Protein AF-A0A1Q8V792-F1 (afdb_monomer_lite)

Sequence (136 aa):
MDNINNPYTPNAGAAPEVLIGRDGQTEAFSILLQRLKRGRTEQSMIMTGLRGVGKTVLLNRFAELAELAGWKSIELEASKHDETAFRQSIFSKFRAALLHISPRRRWSERARHAAEVLSSFVLSIDNPALFPSRGT

Foldseek 3Di:
DDPPPQQFDPDPPDQRPDPPPCVVVLVVLLVVLVCVVVVDDDDDDDDDDDPRNCPVSVVVSSQVSCVVVVHHDFDDDDDPPDPLVSLVSVLVRLVVRLVVVDPPVPDDPVSVVSVVVSVVSVVCSVCVVVDDPPDD

Structure (mmCIF, N/CA/C/O backbone):
data_AF-A0A1Q8V792-F1
#
_entry.id   AF-A0A1Q8V792-F1
#
loop_
_atom_site.group_PDB
_atom_site.id
_atom_site.type_symbol
_atom_site.label_atom_id
_atom_site.label_alt_id
_atom_site.label_comp_id
_atom_site.label_asym_id
_atom_site.label_entity_id
_atom_site.label_seq_id
_atom_site.pdbx_PDB_ins_code
_atom_site.Cartn_x
_atom_site.Cartn_y
_atom_site.Cartn_z
_atom_site.occupancy
_atom_site.B_iso_or_equiv
_atom_site.auth_seq_id
_atom_site.auth_comp_id
_atom_site.auth_asym_id
_atom_site.auth_atom_id
_atom_site.pdbx_PDB_model_num
ATOM 1 N N . MET A 1 1 ? 24.052 -3.220 -22.316 1.00 45.00 1 MET A N 1
ATOM 2 C CA . MET A 1 1 ? 22.685 -3.753 -22.138 1.00 45.00 1 MET A CA 1
ATOM 3 C C . MET A 1 1 ? 21.754 -2.802 -22.860 1.00 45.00 1 MET A C 1
ATOM 5 O O . MET A 1 1 ? 21.693 -1.641 -22.470 1.00 45.00 1 MET A O 1
ATOM 9 N N . ASP A 1 2 ? 21.142 -3.259 -23.948 1.00 42.50 2 ASP A N 1
ATOM 10 C CA . ASP A 1 2 ? 20.407 -2.403 -24.879 1.00 42.50 2 ASP A CA 1
ATOM 11 C C . ASP A 1 2 ? 19.087 -1.907 -24.286 1.00 42.50 2 ASP A C 1
ATOM 13 O O . ASP A 1 2 ? 18.174 -2.676 -23.995 1.00 42.50 2 ASP A O 1
ATOM 17 N N . ASN A 1 3 ? 18.998 -0.585 -24.139 1.00 53.31 3 ASN A N 1
ATOM 18 C CA . ASN A 1 3 ? 17.827 0.164 -23.672 1.00 53.31 3 ASN A CA 1
ATOM 19 C C . ASN A 1 3 ? 16.697 0.229 -24.725 1.00 53.31 3 ASN A C 1
ATOM 21 O O . ASN A 1 3 ? 15.641 0.795 -24.472 1.00 53.31 3 ASN A O 1
ATOM 25 N N . ILE A 1 4 ? 16.931 -0.329 -25.918 1.00 51.31 4 ILE A N 1
ATOM 26 C CA . ILE A 1 4 ? 16.043 -0.235 -27.087 1.00 51.31 4 ILE A CA 1
ATOM 27 C C . ILE A 1 4 ? 14.728 -1.002 -26.881 1.00 51.31 4 ILE A C 1
ATOM 29 O O . ILE A 1 4 ? 13.696 -0.578 -27.385 1.00 51.31 4 ILE A O 1
ATOM 33 N N . ASN A 1 5 ? 14.738 -2.082 -26.092 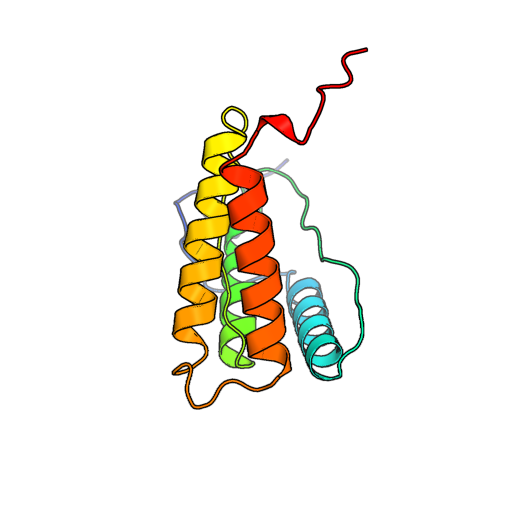1.00 54.69 5 ASN A N 1
ATOM 34 C CA . ASN A 1 5 ? 13.556 -2.918 -25.847 1.00 54.69 5 ASN A CA 1
ATOM 35 C C . ASN A 1 5 ? 12.882 -2.645 -24.491 1.00 54.69 5 ASN A C 1
ATOM 37 O O . ASN A 1 5 ? 12.135 -3.491 -24.005 1.00 54.69 5 ASN A O 1
ATOM 41 N N . ASN A 1 6 ? 13.173 -1.518 -23.832 1.00 53.81 6 ASN A N 1
ATOM 42 C CA . ASN A 1 6 ? 12.546 -1.180 -22.555 1.00 53.81 6 ASN A CA 1
ATOM 43 C C . ASN A 1 6 ? 11.185 -0.492 -22.795 1.00 53.81 6 ASN A C 1
ATOM 45 O O . ASN A 1 6 ? 11.177 0.661 -23.224 1.00 53.81 6 ASN A O 1
ATOM 49 N N . PRO A 1 7 ? 10.037 -1.134 -22.490 1.00 57.38 7 PRO A N 1
ATOM 50 C CA . PRO A 1 7 ? 8.718 -0.530 -22.694 1.00 57.38 7 PRO A CA 1
ATOM 51 C C . PRO A 1 7 ? 8.380 0.545 -21.644 1.00 57.38 7 PRO A C 1
ATOM 53 O O . PRO A 1 7 ? 7.316 1.153 -21.713 1.00 57.38 7 PRO A O 1
ATOM 56 N N . TYR A 1 8 ? 9.251 0.768 -20.651 1.00 54.47 8 TYR A N 1
ATOM 57 C CA . TYR A 1 8 ? 9.052 1.744 -19.583 1.00 54.47 8 TYR A CA 1
ATOM 58 C C . TYR A 1 8 ? 9.837 3.024 -19.873 1.00 54.47 8 TYR A C 1
ATOM 60 O O . TYR A 1 8 ? 11.071 3.042 -19.865 1.00 54.47 8 TYR A O 1
ATOM 68 N N . THR A 1 9 ? 9.120 4.124 -20.083 1.00 50.62 9 THR A N 1
ATOM 69 C CA . THR A 1 9 ? 9.718 5.444 -20.284 1.00 50.62 9 THR A CA 1
ATOM 70 C C . THR A 1 9 ? 10.234 6.002 -18.946 1.00 50.62 9 THR A C 1
ATOM 72 O O . THR A 1 9 ? 9.536 5.904 -17.938 1.00 50.62 9 THR A O 1
ATOM 75 N N . PRO A 1 10 ? 11.421 6.638 -18.889 1.00 49.62 10 PRO A N 1
ATOM 76 C CA . PRO A 1 10 ? 11.993 7.182 -17.649 1.00 49.62 10 PRO A CA 1
ATOM 77 C C . PRO A 1 10 ? 11.218 8.340 -16.993 1.00 49.62 10 PRO A C 1
ATOM 79 O O . PRO A 1 10 ? 11.657 8.833 -15.953 1.00 49.62 10 PRO A O 1
ATOM 82 N N . ASN A 1 11 ? 10.111 8.803 -17.585 1.00 42.06 11 ASN A N 1
ATOM 83 C CA . ASN A 1 11 ? 9.302 9.882 -17.026 1.00 42.06 11 ASN A CA 1
ATOM 84 C C . ASN A 1 11 ? 8.438 9.379 -15.863 1.00 42.06 11 ASN A C 1
ATOM 86 O O . ASN A 1 11 ? 7.830 8.312 -15.922 1.00 42.06 11 ASN A O 1
ATOM 90 N N . ALA A 1 12 ? 8.413 10.174 -14.795 1.00 44.47 12 ALA A N 1
ATOM 91 C CA . ALA A 1 12 ? 7.768 9.882 -13.523 1.00 44.47 12 ALA A CA 1
ATOM 92 C C . ALA A 1 12 ? 6.321 9.379 -13.687 1.00 44.47 12 ALA A C 1
ATOM 94 O O . ALA A 1 12 ? 5.443 10.117 -14.121 1.00 44.47 12 ALA A O 1
ATOM 95 N N . GLY A 1 13 ? 6.078 8.120 -13.309 1.00 45.59 13 GLY A N 1
ATOM 96 C CA . GLY A 1 13 ? 4.739 7.603 -13.011 1.00 45.59 13 GLY A CA 1
ATOM 97 C C . GLY A 1 13 ? 3.800 7.346 -14.192 1.00 45.59 13 GLY A C 1
ATOM 98 O O . GLY A 1 13 ? 2.672 6.928 -13.947 1.00 45.59 13 GLY A O 1
ATOM 99 N N . ALA A 1 14 ? 4.222 7.544 -15.445 1.00 45.31 14 ALA A N 1
ATOM 100 C CA . ALA A 1 14 ? 3.384 7.191 -16.589 1.00 45.31 14 ALA A CA 1
ATOM 101 C C . ALA A 1 14 ? 3.218 5.663 -16.653 1.00 45.31 14 ALA A C 1
ATOM 103 O O . ALA A 1 14 ? 4.192 4.930 -16.849 1.00 45.31 14 ALA A O 1
ATOM 104 N N . ALA A 1 15 ? 1.991 5.180 -16.447 1.00 48.84 15 ALA A N 1
ATOM 105 C CA . ALA A 1 15 ? 1.663 3.777 -16.644 1.00 48.84 15 ALA A CA 1
ATOM 106 C C . ALA A 1 15 ? 1.854 3.439 -18.137 1.00 48.84 15 ALA A C 1
ATOM 108 O O . ALA A 1 15 ? 1.243 4.094 -18.982 1.00 48.84 15 ALA A O 1
ATOM 109 N N . PRO A 1 16 ? 2.712 2.470 -18.495 1.00 52.91 16 PRO A N 1
ATOM 110 C CA . PRO A 1 16 ? 2.813 2.006 -19.867 1.00 52.91 16 PRO A CA 1
ATOM 111 C C . PRO A 1 16 ? 1.508 1.315 -20.264 1.00 52.91 16 PRO A C 1
ATOM 113 O O . PRO A 1 16 ? 0.875 0.642 -19.450 1.00 52.91 16 PRO A O 1
ATOM 116 N N . GLU A 1 17 ? 1.140 1.458 -21.534 1.00 51.88 17 GLU A N 1
ATOM 117 C CA . GLU A 1 17 ? -0.105 0.938 -22.115 1.00 51.88 17 GLU A CA 1
ATOM 118 C C . GLU A 1 17 ? -0.217 -0.598 -22.001 1.00 51.88 17 GLU A C 1
ATOM 120 O O . GLU A 1 17 ? -1.318 -1.143 -21.997 1.00 51.88 17 GLU A O 1
ATOM 125 N N . VAL A 1 18 ? 0.918 -1.303 -21.837 1.00 51.16 18 VAL A N 1
ATOM 126 C CA . VAL A 1 18 ? 0.989 -2.758 -21.620 1.00 51.16 18 VAL A CA 1
ATOM 127 C C . VAL A 1 18 ? 2.130 -3.127 -20.654 1.00 51.16 18 VAL A C 1
ATOM 129 O O . VAL A 1 18 ? 3.296 -2.798 -20.878 1.00 51.16 18 VAL A O 1
ATOM 132 N N . LEU A 1 19 ? 1.815 -3.883 -19.596 1.00 57.91 19 LEU A N 1
ATOM 133 C CA . LEU A 1 19 ? 2.771 -4.476 -18.644 1.00 57.91 19 LEU A CA 1
ATOM 134 C C . LEU A 1 19 ? 3.353 -5.798 -19.194 1.00 57.91 19 LEU A C 1
ATOM 136 O O . LEU A 1 19 ? 3.093 -6.879 -18.673 1.00 57.91 19 LEU A O 1
ATOM 140 N N . ILE A 1 20 ? 4.143 -5.733 -20.269 1.00 56.19 20 ILE A N 1
ATOM 141 C CA . ILE A 1 20 ? 4.704 -6.937 -20.910 1.00 56.19 20 ILE A CA 1
ATOM 142 C C . ILE A 1 20 ? 5.620 -7.693 -19.927 1.00 56.19 20 ILE A C 1
ATOM 144 O O . ILE A 1 20 ? 6.547 -7.115 -19.352 1.00 56.19 20 ILE A O 1
ATOM 148 N N . GLY A 1 21 ? 5.369 -8.995 -19.742 1.00 60.06 21 GLY A N 1
ATOM 149 C CA . GLY A 1 21 ? 6.205 -9.893 -18.933 1.00 60.06 21 GLY A CA 1
ATOM 150 C C . GLY A 1 21 ? 6.037 -9.749 -17.416 1.00 60.06 21 GLY A C 1
ATOM 151 O O . GLY A 1 21 ? 6.894 -10.220 -16.663 1.00 60.06 21 GLY A O 1
ATOM 152 N N . ARG A 1 22 ? 4.967 -9.082 -16.956 1.00 70.38 22 ARG A N 1
ATOM 153 C CA . ARG A 1 22 ? 4.700 -8.855 -15.524 1.00 70.38 22 ARG A CA 1
ATOM 154 C C . ARG A 1 22 ? 3.480 -9.588 -14.964 1.00 70.38 22 ARG A C 1
ATOM 156 O O . ARG A 1 22 ? 3.262 -9.555 -13.753 1.00 70.38 22 ARG A O 1
ATOM 163 N N . ASP A 1 23 ? 2.765 -10.327 -15.811 1.00 74.38 23 ASP A N 1
ATOM 164 C CA . ASP A 1 23 ? 1.542 -11.053 -15.448 1.00 74.38 23 ASP A CA 1
ATOM 165 C C . ASP A 1 23 ? 1.750 -11.996 -14.260 1.00 74.38 23 ASP A C 1
ATOM 167 O O . ASP A 1 23 ? 0.935 -12.021 -13.343 1.00 74.38 23 ASP A O 1
ATOM 171 N N . GLY A 1 24 ? 2.897 -12.682 -14.198 1.00 83.25 24 GLY A N 1
ATOM 172 C CA . GLY A 1 24 ? 3.210 -13.590 -13.093 1.00 83.25 24 GLY A CA 1
ATOM 173 C C . GLY A 1 24 ? 3.332 -12.899 -11.728 1.00 83.25 24 GLY A C 1
ATOM 174 O O . GLY A 1 24 ? 2.910 -13.463 -10.720 1.00 83.25 24 GLY A O 1
ATOM 175 N N . GLN A 1 25 ? 3.869 -11.671 -11.652 1.00 86.69 25 GLN A N 1
ATOM 176 C CA . GLN A 1 25 ? 3.940 -10.956 -10.366 1.00 86.69 25 GLN A CA 1
ATOM 177 C C . GLN A 1 25 ? 2.571 -10.404 -9.961 1.00 86.69 25 GLN A C 1
ATOM 179 O O . GLN A 1 25 ? 2.201 -10.446 -8.788 1.00 86.69 25 GLN A O 1
ATOM 184 N N . THR A 1 26 ? 1.804 -9.925 -10.936 1.00 88.25 26 THR A N 1
ATOM 185 C CA . THR A 1 26 ? 0.437 -9.430 -10.758 1.00 88.25 26 THR A CA 1
ATOM 186 C C . THR A 1 26 ? -0.525 -10.544 -10.319 1.00 88.25 26 THR A C 1
ATOM 188 O O . THR A 1 26 ? -1.337 -10.346 -9.409 1.00 88.25 26 THR A O 1
ATOM 191 N N . GLU A 1 27 ? -0.384 -11.744 -10.881 1.00 89.12 27 GLU A N 1
ATOM 192 C CA . GLU A 1 27 ? -1.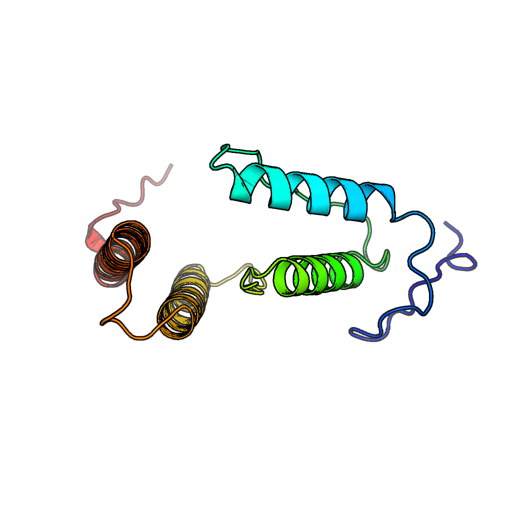104 -12.950 -10.471 1.00 89.12 27 GLU A CA 1
ATOM 193 C C . GLU A 1 27 ? -0.697 -13.396 -9.061 1.00 89.12 27 GLU A C 1
ATOM 195 O O . GLU A 1 27 ? -1.560 -13.588 -8.200 1.00 89.12 27 GLU A O 1
ATOM 200 N N . ALA A 1 28 ? 0.608 -13.479 -8.777 1.00 89.44 28 ALA A N 1
ATOM 201 C CA . ALA A 1 28 ? 1.106 -13.843 -7.452 1.00 89.44 28 ALA A CA 1
ATOM 202 C C . ALA A 1 28 ? 0.591 -12.890 -6.360 1.00 89.44 28 ALA A C 1
ATOM 204 O O . ALA A 1 28 ? 0.183 -13.335 -5.284 1.00 89.44 28 ALA A O 1
ATOM 205 N N . PHE A 1 29 ? 0.549 -11.584 -6.641 1.00 91.62 29 PHE A N 1
ATOM 206 C CA . PHE A 1 29 ? -0.001 -10.589 -5.724 1.00 91.62 29 PHE A CA 1
ATOM 207 C C . PHE A 1 29 ? -1.517 -10.756 -5.530 1.00 91.62 29 PHE A C 1
ATOM 209 O O . PHE A 1 29 ? -2.021 -10.685 -4.409 1.00 91.62 29 PHE A O 1
ATOM 216 N N . SER A 1 30 ? -2.254 -11.067 -6.597 1.00 90.31 30 SER A N 1
ATOM 217 C CA . SER A 1 30 ? -3.694 -11.344 -6.517 1.00 90.31 30 SER A CA 1
ATOM 218 C C . SER A 1 30 ? -3.993 -12.584 -5.662 1.00 90.31 30 SER A C 1
ATOM 220 O O . SER A 1 30 ? -4.906 -12.564 -4.832 1.00 90.31 30 SER A O 1
ATOM 222 N N . ILE A 1 31 ? -3.198 -13.649 -5.804 1.00 89.75 31 ILE A N 1
ATOM 223 C CA . ILE A 1 31 ? -3.285 -14.855 -4.966 1.00 89.75 31 ILE A CA 1
ATOM 224 C C . ILE A 1 31 ? -2.993 -14.510 -3.501 1.00 89.75 31 ILE A C 1
ATOM 226 O O . ILE A 1 31 ? -3.731 -14.947 -2.613 1.00 89.75 31 ILE A O 1
ATOM 230 N N . LEU A 1 32 ? -1.958 -13.704 -3.240 1.00 90.44 32 LEU A N 1
ATOM 231 C CA . LEU A 1 32 ? -1.616 -13.229 -1.899 1.00 90.44 32 LEU A CA 1
ATOM 232 C C . LEU A 1 32 ? -2.808 -12.515 -1.238 1.00 90.44 32 LEU A C 1
ATOM 234 O O . LEU A 1 32 ? -3.201 -12.887 -0.132 1.00 90.44 32 LEU A O 1
ATOM 238 N N . LEU A 1 33 ? -3.448 -11.564 -1.927 1.00 90.38 33 LEU A N 1
ATOM 239 C CA . LEU A 1 33 ? -4.628 -10.856 -1.409 1.00 90.38 33 LEU A CA 1
ATOM 240 C C . LEU A 1 33 ? -5.788 -11.804 -1.074 1.00 90.38 33 LEU A C 1
ATOM 242 O O . LEU A 1 33 ? -6.437 -11.662 -0.033 1.00 90.38 33 LEU A O 1
ATOM 246 N N . GLN A 1 34 ? -6.049 -12.801 -1.924 1.00 89.19 34 GLN A N 1
ATOM 247 C CA . GLN A 1 34 ? -7.103 -13.789 -1.676 1.00 89.19 34 GLN A CA 1
ATOM 248 C C . GLN A 1 34 ? -6.803 -14.664 -0.452 1.00 89.19 34 GLN A C 1
ATOM 250 O O . GLN A 1 34 ? -7.711 -14.977 0.324 1.00 89.19 34 GLN A O 1
ATOM 255 N N . ARG A 1 35 ? -5.538 -15.046 -0.242 1.00 87.62 35 ARG A N 1
ATOM 256 C CA . ARG A 1 35 ? -5.113 -15.809 0.941 1.00 87.62 35 ARG A CA 1
ATOM 257 C C . ARG A 1 35 ? -5.227 -14.980 2.217 1.00 87.62 35 ARG A C 1
ATOM 259 O O . ARG A 1 35 ? -5.795 -15.471 3.196 1.00 87.62 35 ARG A O 1
ATOM 266 N N . LEU A 1 36 ? -4.794 -13.718 2.177 1.00 87.19 36 LEU A N 1
ATOM 267 C CA . LEU A 1 36 ? -4.935 -12.775 3.289 1.00 87.19 36 LEU A CA 1
ATOM 268 C C . LEU A 1 36 ? -6.409 -12.578 3.673 1.00 87.19 36 LEU A C 1
ATOM 270 O O . LEU A 1 36 ? -6.749 -12.614 4.855 1.00 87.19 36 LEU A O 1
ATOM 274 N N . LYS A 1 37 ? -7.319 -12.483 2.692 1.00 85.62 37 LYS A N 1
ATOM 275 C CA . LYS A 1 37 ? -8.772 -12.391 2.938 1.00 85.62 37 LYS A CA 1
ATOM 276 C C . LYS A 1 37 ? -9.327 -13.601 3.701 1.00 85.62 37 LYS A C 1
ATOM 278 O O . LYS A 1 37 ? -10.299 -13.470 4.440 1.00 85.62 37 LYS A O 1
ATOM 283 N N . ARG A 1 38 ? -8.702 -14.775 3.556 1.00 86.94 38 ARG A N 1
ATOM 284 C CA . ARG A 1 38 ? -9.055 -16.013 4.276 1.00 86.94 38 ARG A CA 1
ATOM 285 C C . ARG A 1 38 ? -8.367 -16.142 5.642 1.00 86.94 38 ARG A C 1
ATOM 287 O O . ARG A 1 38 ? -8.497 -17.186 6.273 1.00 86.94 38 ARG A O 1
ATOM 294 N N . GLY A 1 39 ? -7.650 -15.112 6.098 1.00 79.38 39 GLY A N 1
ATOM 295 C CA . GLY A 1 39 ? -6.973 -15.088 7.396 1.00 79.38 39 GLY A CA 1
ATOM 296 C C . GLY A 1 39 ? -5.675 -15.891 7.446 1.00 79.38 39 GLY A C 1
ATOM 297 O O . GLY A 1 39 ? -5.223 -16.232 8.535 1.00 79.38 39 GLY A O 1
ATOM 298 N N . ARG A 1 40 ? -5.080 -16.222 6.293 1.00 75.06 40 ARG A N 1
ATOM 299 C CA . ARG A 1 40 ? -3.778 -16.897 6.247 1.00 75.06 40 ARG A CA 1
ATOM 300 C C . ARG A 1 40 ? -2.657 -15.873 6.367 1.00 75.06 40 ARG A C 1
ATOM 302 O O . ARG A 1 40 ? -2.681 -14.855 5.681 1.00 75.06 40 ARG A O 1
ATOM 309 N N . THR A 1 41 ? -1.683 -16.154 7.226 1.00 66.88 41 THR A N 1
ATOM 310 C CA . THR A 1 41 ? -0.412 -15.426 7.265 1.00 66.88 41 THR A CA 1
ATOM 311 C C . THR A 1 41 ? 0.420 -15.824 6.055 1.00 66.88 41 THR A C 1
ATOM 313 O O . THR A 1 41 ? 0.686 -17.006 5.857 1.00 66.88 41 THR A O 1
ATOM 316 N N . GLU A 1 42 ? 0.849 -14.851 5.264 1.00 73.44 42 GLU A N 1
ATOM 317 C CA . GLU A 1 42 ? 1.678 -15.072 4.080 1.00 73.44 42 GLU A CA 1
ATOM 318 C C . GLU A 1 42 ? 2.895 -14.140 4.141 1.00 73.44 42 GLU A C 1
ATOM 320 O O . GLU A 1 42 ? 2.841 -13.080 4.771 1.00 73.44 42 GLU A O 1
ATOM 325 N N . GLN A 1 43 ? 4.001 -14.537 3.509 1.00 75.75 43 GLN A N 1
ATOM 326 C CA . GLN A 1 43 ? 5.197 -13.698 3.436 1.00 75.75 43 GLN A CA 1
ATOM 327 C C . GLN A 1 43 ? 4.933 -12.440 2.602 1.00 75.75 43 GLN A C 1
ATOM 329 O O . GLN A 1 43 ? 4.259 -12.485 1.571 1.00 75.75 43 GLN A O 1
ATOM 334 N N . SER A 1 44 ? 5.517 -11.321 3.032 1.00 82.81 44 SER A N 1
ATOM 335 C CA . SER A 1 44 ? 5.549 -10.091 2.245 1.00 82.81 44 SER A CA 1
ATOM 336 C C . SER A 1 44 ? 6.252 -10.324 0.906 1.00 82.81 44 SER A C 1
ATOM 338 O O . SER A 1 44 ? 7.281 -10.997 0.840 1.00 82.81 44 SER A O 1
ATOM 340 N N . MET A 1 45 ? 5.728 -9.720 -0.159 1.00 88.00 45 MET A N 1
ATOM 341 C CA . MET A 1 45 ? 6.365 -9.738 -1.474 1.00 88.00 45 MET A CA 1
ATOM 342 C C . MET A 1 45 ? 7.423 -8.633 -1.563 1.00 88.00 45 MET A C 1
ATOM 344 O O . MET A 1 45 ? 7.126 -7.469 -1.297 1.00 88.00 45 MET A O 1
ATOM 348 N N . ILE A 1 46 ? 8.647 -8.985 -1.964 1.00 87.56 46 ILE A N 1
ATOM 349 C CA . ILE A 1 46 ? 9.746 -8.033 -2.176 1.00 87.56 46 ILE A CA 1
ATOM 350 C C . ILE A 1 46 ? 10.078 -7.987 -3.667 1.00 87.56 46 ILE A C 1
ATOM 352 O O . ILE A 1 46 ? 10.451 -8.996 -4.262 1.00 87.56 46 ILE A O 1
ATOM 356 N N . MET A 1 47 ? 9.978 -6.798 -4.263 1.00 84.06 47 MET A N 1
ATOM 357 C CA . MET A 1 47 ? 10.306 -6.567 -5.670 1.00 84.06 47 MET A CA 1
ATOM 358 C C . MET A 1 47 ? 11.706 -5.966 -5.812 1.00 84.06 47 MET A C 1
ATOM 360 O O . MET A 1 47 ? 11.957 -4.839 -5.384 1.00 84.06 47 MET A O 1
ATOM 364 N N . THR A 1 48 ? 12.613 -6.686 -6.470 1.00 85.00 48 THR A N 1
ATOM 365 C CA . THR A 1 48 ? 13.981 -6.227 -6.760 1.00 85.00 48 THR A CA 1
ATOM 366 C C . THR A 1 48 ? 14.218 -6.094 -8.269 1.00 85.00 48 THR A C 1
ATOM 368 O O . THR A 1 48 ? 13.449 -6.591 -9.092 1.00 85.00 48 THR A O 1
ATOM 371 N N . GLY A 1 49 ? 15.253 -5.344 -8.657 1.00 84.06 49 GLY A N 1
ATOM 372 C CA . GLY A 1 49 ? 15.633 -5.159 -10.061 1.00 84.06 49 GLY A CA 1
ATOM 373 C C . GLY A 1 49 ? 16.344 -3.833 -10.324 1.00 84.06 49 GLY A C 1
ATOM 374 O O . GLY A 1 49 ? 16.333 -2.928 -9.484 1.00 84.06 49 GLY A O 1
ATOM 375 N N . LEU A 1 50 ? 16.930 -3.695 -11.514 1.00 85.56 50 LEU A N 1
ATOM 376 C CA . LEU A 1 50 ? 17.689 -2.510 -11.933 1.00 85.56 50 LEU A CA 1
ATOM 377 C C . LEU A 1 50 ? 16.830 -1.229 -11.962 1.00 85.56 50 LEU A C 1
ATOM 379 O O .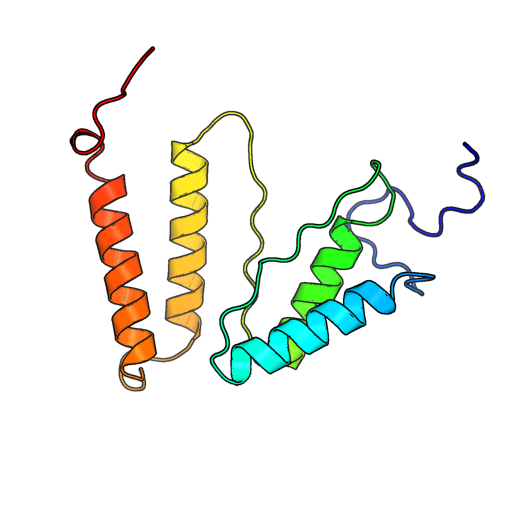 LEU A 1 50 ? 15.596 -1.274 -11.973 1.00 85.56 50 LEU A O 1
ATOM 383 N N . ARG A 1 51 ? 17.460 -0.049 -11.923 1.00 78.75 51 ARG A N 1
ATOM 384 C CA . ARG A 1 51 ? 16.749 1.235 -12.081 1.00 78.75 51 ARG A CA 1
ATOM 385 C C . ARG A 1 51 ? 16.107 1.298 -13.474 1.00 78.75 51 ARG A C 1
ATOM 387 O O . ARG A 1 51 ? 16.701 0.836 -14.436 1.00 78.75 51 ARG A O 1
ATOM 394 N N . GLY A 1 52 ? 14.902 1.862 -13.572 1.00 77.88 52 GLY A N 1
ATOM 395 C CA . GLY A 1 52 ? 14.226 2.073 -14.860 1.00 77.88 52 GLY A CA 1
ATOM 396 C C . GLY A 1 52 ? 13.434 0.880 -15.414 1.00 77.88 52 GLY A C 1
ATOM 397 O O . GLY A 1 52 ? 12.843 1.009 -16.474 1.00 77.88 52 GLY A O 1
ATOM 398 N N . VAL A 1 53 ? 13.356 -0.251 -14.700 1.00 79.81 53 VAL A N 1
ATOM 399 C CA . VAL A 1 53 ? 12.632 -1.468 -15.154 1.00 79.81 53 VAL A CA 1
ATOM 400 C C . VAL A 1 53 ? 11.136 -1.508 -14.788 1.00 79.81 53 VAL A C 1
ATOM 402 O O . VAL A 1 53 ? 10.532 -2.582 -14.777 1.00 79.81 53 VAL A O 1
ATOM 405 N N . GLY A 1 54 ? 10.555 -0.370 -14.389 1.00 82.38 54 GLY A N 1
ATOM 406 C CA . GLY A 1 54 ? 9.126 -0.272 -14.057 1.00 82.38 54 GLY A CA 1
ATOM 407 C C . GLY A 1 54 ? 8.713 -0.785 -12.670 1.00 82.38 54 GLY A C 1
ATOM 408 O O . GLY A 1 54 ? 7.548 -1.104 -12.466 1.00 82.38 54 GLY A O 1
ATOM 409 N N . LYS A 1 55 ? 9.624 -0.868 -11.687 1.00 88.94 55 LYS A N 1
ATOM 410 C CA . LYS A 1 55 ? 9.272 -1.352 -10.330 1.00 88.94 55 LYS A CA 1
ATOM 411 C C . LYS A 1 55 ? 8.159 -0.526 -9.672 1.00 88.94 55 LYS A C 1
ATOM 413 O O . LYS A 1 55 ? 7.212 -1.106 -9.163 1.00 88.94 55 LYS A O 1
ATOM 418 N N . THR A 1 56 ? 8.256 0.804 -9.715 1.00 86.69 56 THR A N 1
ATOM 419 C CA . THR A 1 56 ? 7.230 1.702 -9.153 1.00 86.69 56 THR A CA 1
ATOM 420 C C . THR A 1 56 ? 5.900 1.558 -9.888 1.00 86.69 56 THR A C 1
ATOM 422 O O . THR A 1 56 ? 4.863 1.449 -9.253 1.00 86.69 56 THR A O 1
ATOM 425 N N . VAL A 1 57 ? 5.932 1.442 -11.219 1.00 86.62 57 VAL A N 1
ATOM 426 C CA . VAL A 1 57 ? 4.734 1.170 -12.032 1.00 86.62 57 VAL A CA 1
ATOM 427 C C . VAL A 1 57 ? 4.047 -0.124 -11.586 1.00 86.62 57 VAL A C 1
ATOM 429 O O . VAL A 1 57 ? 2.830 -0.160 -11.433 1.00 86.62 57 VAL A O 1
ATOM 432 N N . LEU A 1 58 ? 4.817 -1.184 -11.326 1.00 87.38 58 LEU A N 1
ATOM 433 C CA . LEU A 1 58 ? 4.261 -2.448 -10.850 1.00 87.38 58 LEU A CA 1
ATOM 434 C C . LEU A 1 58 ? 3.669 -2.335 -9.435 1.00 87.38 58 LEU A C 1
ATOM 436 O O . LEU A 1 58 ? 2.618 -2.914 -9.176 1.00 87.38 58 LEU A O 1
ATOM 440 N N . LEU A 1 59 ? 4.299 -1.572 -8.535 1.00 91.06 59 LEU A N 1
ATOM 441 C CA . LEU A 1 59 ? 3.740 -1.298 -7.205 1.00 91.06 59 LEU A CA 1
ATOM 442 C C . LEU A 1 59 ? 2.426 -0.507 -7.290 1.00 91.06 59 LEU A C 1
ATOM 444 O O . LEU A 1 59 ? 1.482 -0.835 -6.574 1.00 91.06 59 LEU A O 1
ATOM 448 N N . ASN A 1 60 ? 2.322 0.451 -8.213 1.00 90.06 60 ASN A N 1
ATOM 449 C CA . ASN A 1 60 ? 1.072 1.170 -8.474 1.00 90.06 60 ASN A CA 1
ATOM 450 C C . ASN A 1 60 ? -0.016 0.212 -8.968 1.00 90.06 60 ASN A C 1
ATOM 452 O O . ASN A 1 60 ? -1.139 0.234 -8.469 1.00 90.06 60 ASN A O 1
ATOM 456 N N . ARG A 1 61 ? 0.335 -0.719 -9.864 1.00 90.00 61 ARG A N 1
ATOM 457 C CA . ARG A 1 61 ? -0.601 -1.753 -10.314 1.00 90.00 61 ARG A CA 1
ATOM 458 C C . ARG A 1 61 ? -1.065 -2.660 -9.170 1.00 90.00 61 ARG A C 1
ATOM 460 O O . ARG A 1 61 ? -2.223 -3.069 -9.137 1.00 90.00 61 ARG A O 1
ATOM 467 N N . PHE A 1 62 ? -0.187 -2.985 -8.223 1.00 92.44 62 PHE A N 1
ATOM 468 C CA . PHE A 1 62 ? -0.574 -3.731 -7.023 1.00 92.44 62 PHE A CA 1
ATOM 469 C C . PHE A 1 62 ? -1.535 -2.932 -6.143 1.00 92.44 62 PHE A C 1
ATOM 471 O O . PHE A 1 62 ? -2.512 -3.498 -5.657 1.00 92.44 62 PHE A O 1
ATOM 478 N N . ALA A 1 63 ? -1.304 -1.629 -5.969 1.00 91.75 63 ALA A N 1
ATOM 479 C CA . ALA A 1 63 ? -2.229 -0.763 -5.246 1.00 91.75 63 ALA A CA 1
ATOM 480 C C . ALA A 1 63 ? -3.626 -0.776 -5.893 1.00 91.75 63 ALA A C 1
ATOM 482 O O . ALA A 1 63 ? -4.605 -1.055 -5.205 1.00 91.75 63 ALA A O 1
ATOM 483 N N . GLU A 1 64 ? -3.716 -0.620 -7.218 1.00 91.81 64 GLU A N 1
ATOM 484 C CA . GLU A 1 64 ? -4.985 -0.707 -7.960 1.00 91.81 64 GLU A CA 1
ATOM 485 C C . GLU A 1 64 ? -5.703 -2.049 -7.745 1.00 91.81 64 GLU A C 1
ATOM 487 O O . GLU A 1 64 ? -6.903 -2.087 -7.474 1.00 91.81 64 GLU A O 1
ATOM 492 N N . LEU A 1 65 ? -4.981 -3.172 -7.834 1.00 91.31 65 LEU A N 1
ATOM 493 C CA . LEU A 1 65 ? -5.558 -4.498 -7.598 1.00 91.31 65 LEU A CA 1
ATOM 494 C C . LEU A 1 65 ? -6.051 -4.683 -6.165 1.00 91.31 65 LEU A C 1
ATOM 496 O O . LEU A 1 65 ? -7.091 -5.305 -5.944 1.00 91.31 65 LEU A O 1
ATOM 500 N N . ALA A 1 66 ? -5.310 -4.155 -5.192 1.00 92.12 66 ALA A N 1
ATOM 501 C CA . ALA A 1 66 ? -5.712 -4.180 -3.796 1.00 92.12 66 ALA A CA 1
ATOM 502 C C . ALA A 1 66 ? -7.012 -3.390 -3.598 1.00 92.12 66 ALA A C 1
ATOM 504 O O . ALA A 1 66 ? -7.950 -3.911 -2.989 1.00 92.12 66 ALA A O 1
ATOM 505 N N . GLU A 1 67 ? -7.107 -2.189 -4.170 1.00 90.75 67 GLU A N 1
ATOM 506 C CA . GLU A 1 67 ? -8.317 -1.366 -4.118 1.00 90.75 67 GLU A CA 1
ATOM 507 C C . GLU A 1 67 ? -9.519 -2.051 -4.777 1.00 90.75 67 GLU A C 1
ATOM 509 O O . GLU A 1 67 ? -10.587 -2.125 -4.164 1.00 90.75 67 GLU A O 1
ATOM 514 N N . LEU A 1 68 ? -9.341 -2.642 -5.965 1.00 90.12 68 LEU A N 1
ATOM 515 C CA . LEU A 1 68 ? -10.378 -3.431 -6.645 1.00 90.12 68 LEU A CA 1
ATOM 516 C C . LEU A 1 68 ? -10.841 -4.634 -5.809 1.00 90.12 68 LEU A C 1
ATOM 518 O O . LEU A 1 68 ? -12.014 -5.004 -5.837 1.00 90.12 68 LEU A O 1
ATOM 522 N N . ALA A 1 69 ? -9.943 -5.228 -5.021 1.00 88.62 69 ALA A N 1
ATOM 523 C CA . ALA A 1 69 ? -10.255 -6.318 -4.101 1.00 88.62 69 ALA A CA 1
ATOM 524 C C . ALA A 1 69 ? -10.859 -5.850 -2.757 1.00 88.62 69 ALA A C 1
ATOM 526 O O . ALA A 1 69 ? -11.122 -6.684 -1.882 1.00 88.62 69 ALA A O 1
ATOM 527 N N . GLY A 1 70 ? -11.094 -4.544 -2.581 1.00 87.69 70 GLY A N 1
ATOM 528 C CA . GLY A 1 70 ? -11.686 -3.947 -1.381 1.00 87.69 70 GLY A CA 1
ATOM 529 C C . GLY A 1 70 ? -10.694 -3.663 -0.250 1.00 87.69 70 GLY A C 1
ATOM 530 O O . GLY A 1 70 ? -11.112 -3.438 0.886 1.00 87.69 70 GLY A O 1
ATOM 531 N N . TRP A 1 71 ? -9.393 -3.686 -0.533 1.00 88.69 71 TRP A N 1
ATOM 532 C CA . TRP A 1 71 ? -8.346 -3.307 0.413 1.00 88.69 71 TRP A CA 1
ATOM 533 C C . TRP A 1 71 ? -8.033 -1.813 0.309 1.00 88.69 71 TRP A C 1
ATOM 535 O O . TRP A 1 71 ? -8.370 -1.145 -0.666 1.00 88.69 71 TRP A O 1
ATOM 545 N N . LYS A 1 72 ? -7.368 -1.273 1.332 1.00 86.88 72 LYS A N 1
ATOM 546 C CA . LYS A 1 72 ? -6.764 0.060 1.277 1.00 86.88 72 LYS A CA 1
ATOM 547 C C . LYS A 1 72 ? -5.253 -0.076 1.191 1.00 86.88 72 LYS A C 1
ATOM 549 O O . LYS A 1 72 ? -4.649 -0.725 2.041 1.00 86.88 72 LYS A O 1
ATOM 554 N N . SER A 1 73 ? -4.665 0.532 0.168 1.00 89.06 73 SER A N 1
ATOM 555 C CA . SER A 1 73 ? -3.220 0.624 -0.019 1.00 89.06 73 SER A CA 1
ATOM 556 C C . SER A 1 73 ? -2.668 1.882 0.642 1.00 89.06 73 SER A C 1
ATOM 558 O O . SER A 1 73 ? -3.283 2.947 0.609 1.00 89.06 73 SER A O 1
ATOM 560 N N . ILE A 1 74 ? -1.486 1.754 1.238 1.00 88.12 74 ILE A N 1
ATOM 561 C CA . ILE A 1 74 ? -0.715 2.872 1.777 1.00 88.12 74 ILE A CA 1
ATOM 562 C C . ILE A 1 74 ? 0.637 2.863 1.077 1.00 88.12 74 ILE A C 1
ATOM 564 O O . ILE A 1 74 ? 1.369 1.880 1.168 1.00 88.12 74 ILE A O 1
ATOM 568 N N . GLU A 1 75 ? 0.975 3.963 0.414 1.00 87.06 75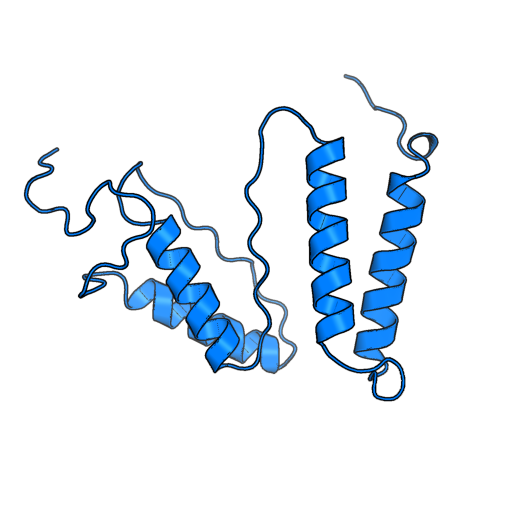 GLU A N 1
ATOM 569 C CA . GLU A 1 75 ? 2.277 4.141 -0.224 1.00 87.06 75 GLU A CA 1
ATOM 570 C C . GLU A 1 75 ? 3.237 4.902 0.698 1.00 87.06 75 GLU A C 1
ATOM 572 O O . GLU A 1 75 ? 2.887 5.942 1.274 1.00 87.06 75 GLU A O 1
ATOM 577 N N . LEU A 1 76 ? 4.449 4.369 0.843 1.00 84.75 76 LEU A N 1
ATOM 578 C CA . LEU A 1 76 ? 5.516 4.894 1.688 1.00 84.75 76 LEU A CA 1
ATOM 579 C C . LEU A 1 76 ? 6.852 4.765 0.965 1.00 84.75 76 LEU A C 1
ATOM 581 O O . LEU A 1 76 ? 7.263 3.664 0.601 1.00 84.75 76 LEU A O 1
ATOM 585 N N . GLU A 1 77 ? 7.550 5.887 0.827 1.00 83.50 77 GLU A N 1
ATOM 586 C CA . GLU A 1 77 ? 8.932 5.914 0.365 1.00 83.50 77 GLU A CA 1
ATOM 587 C C . GLU A 1 77 ? 9.873 5.955 1.571 1.00 83.50 77 GLU A C 1
ATOM 589 O O . GLU A 1 77 ? 9.719 6.775 2.478 1.00 83.50 77 GLU A O 1
ATOM 594 N N . ALA A 1 78 ? 10.855 5.056 1.597 1.00 78.81 78 ALA A N 1
ATOM 595 C CA . ALA A 1 78 ? 11.865 5.039 2.645 1.00 78.81 78 ALA A CA 1
ATOM 596 C C . ALA A 1 78 ? 12.970 6.062 2.333 1.00 78.81 78 ALA A C 1
ATOM 598 O O . ALA A 1 78 ? 13.663 5.947 1.320 1.00 78.81 78 ALA A O 1
ATOM 599 N N . SER A 1 79 ? 13.164 7.036 3.226 1.00 75.81 79 SER A N 1
ATOM 600 C CA . SER A 1 79 ? 14.311 7.950 3.195 1.00 75.81 79 SER A CA 1
ATOM 601 C C . SER A 1 79 ? 15.462 7.394 4.038 1.00 75.81 79 SER A C 1
ATOM 603 O O . SER A 1 79 ? 15.239 6.828 5.106 1.00 75.81 79 SER A O 1
ATOM 605 N N . LYS A 1 80 ? 16.706 7.549 3.571 1.00 68.31 80 LYS A N 1
ATOM 606 C CA . LYS A 1 80 ? 17.900 6.955 4.203 1.00 68.31 80 LYS A CA 1
ATOM 607 C C . LYS A 1 80 ? 18.398 7.680 5.461 1.00 68.31 80 LYS A C 1
ATOM 609 O O . LYS A 1 80 ? 19.259 7.130 6.140 1.00 68.31 80 LYS A O 1
ATOM 614 N N . HIS A 1 81 ? 17.923 8.893 5.755 1.00 64.62 81 HIS A N 1
ATOM 615 C CA . HIS A 1 81 ? 18.601 9.786 6.711 1.00 64.62 81 HIS A CA 1
ATOM 616 C C . HIS A 1 81 ? 17.739 10.331 7.851 1.00 64.62 81 HIS A C 1
ATOM 618 O O . HIS A 1 81 ? 18.196 11.215 8.566 1.00 64.62 81 HIS A O 1
ATOM 624 N N . ASP A 1 82 ? 16.534 9.806 8.063 1.00 76.31 82 ASP A N 1
ATOM 625 C CA . ASP A 1 82 ? 15.709 10.261 9.182 1.00 76.31 82 ASP A CA 1
ATOM 626 C C . ASP A 1 82 ? 14.749 9.162 9.653 1.00 76.31 82 ASP A C 1
ATOM 628 O O . ASP A 1 82 ? 13.642 8.989 9.137 1.00 76.31 82 ASP A O 1
ATOM 632 N N . GLU A 1 83 ? 15.208 8.376 10.629 1.00 76.38 83 GLU A N 1
ATOM 633 C CA . GLU A 1 83 ? 14.413 7.307 11.236 1.00 76.38 83 GLU A CA 1
ATOM 634 C C . GLU A 1 83 ? 13.171 7.861 11.949 1.00 76.38 83 GLU A C 1
ATOM 636 O O . GLU A 1 83 ? 12.093 7.263 11.878 1.00 76.38 83 GLU A O 1
ATOM 641 N N . THR A 1 84 ? 13.292 9.022 12.594 1.00 79.44 84 THR A N 1
ATOM 642 C CA . THR A 1 84 ? 12.187 9.669 13.306 1.00 79.44 84 THR A CA 1
ATOM 643 C C . THR A 1 84 ? 11.115 10.124 12.321 1.00 79.44 84 THR A C 1
ATOM 645 O O . THR A 1 84 ? 9.941 9.790 12.501 1.00 79.44 84 THR A O 1
ATOM 648 N N . ALA A 1 85 ? 11.499 10.800 11.235 1.00 78.62 85 ALA A N 1
ATOM 649 C CA . ALA A 1 85 ? 10.564 11.205 10.189 1.00 78.62 85 ALA A CA 1
ATOM 650 C C . ALA A 1 85 ? 9.938 9.998 9.481 1.00 78.62 85 ALA A C 1
ATOM 652 O O . ALA A 1 85 ? 8.736 10.004 9.203 1.00 78.62 85 ALA A O 1
ATOM 653 N N . PHE A 1 86 ? 10.701 8.925 9.240 1.00 80.81 86 PHE A N 1
ATOM 654 C CA . PHE A 1 86 ? 10.150 7.687 8.689 1.00 80.81 86 PHE A CA 1
ATOM 655 C C . PHE A 1 86 ? 9.061 7.106 9.601 1.00 80.81 86 PHE A C 1
ATOM 657 O O . PHE A 1 86 ? 7.939 6.874 9.141 1.00 80.81 86 PHE A O 1
ATOM 664 N N . ARG A 1 87 ? 9.333 6.958 10.904 1.00 80.94 87 ARG A N 1
ATOM 665 C CA . ARG A 1 87 ? 8.353 6.474 11.893 1.00 80.94 87 ARG A CA 1
ATOM 666 C C . ARG A 1 87 ? 7.103 7.362 11.954 1.00 80.94 87 ARG A C 1
ATOM 668 O O . ARG A 1 87 ? 5.986 6.842 11.934 1.00 80.94 87 ARG A O 1
ATOM 675 N N . GLN A 1 88 ? 7.265 8.687 11.957 1.00 80.94 88 GLN A N 1
ATOM 676 C CA . GLN A 1 88 ? 6.148 9.643 11.940 1.00 80.94 88 GLN A CA 1
ATOM 677 C C . GLN A 1 88 ? 5.316 9.553 10.646 1.00 80.94 88 GLN A C 1
ATOM 679 O O . GLN A 1 88 ? 4.081 9.604 10.683 1.00 80.94 88 GLN A O 1
ATOM 684 N N . SER A 1 89 ? 5.968 9.370 9.494 1.00 83.25 89 SER A N 1
ATOM 685 C CA . SER A 1 89 ? 5.291 9.212 8.201 1.00 83.25 89 SER A CA 1
ATOM 686 C C . SER A 1 89 ? 4.477 7.916 8.122 1.00 83.25 89 SER A C 1
ATOM 688 O O . SER A 1 89 ? 3.331 7.943 7.671 1.00 83.25 89 SER A O 1
ATOM 690 N N . ILE A 1 90 ? 5.013 6.800 8.633 1.00 83.56 90 ILE A N 1
ATOM 691 C CA . ILE A 1 90 ? 4.265 5.548 8.784 1.00 83.56 90 ILE A CA 1
ATOM 692 C C . ILE A 1 90 ? 3.044 5.806 9.656 1.00 83.56 90 ILE A C 1
ATOM 694 O O . ILE A 1 90 ? 1.918 5.532 9.246 1.00 83.56 90 ILE A O 1
ATOM 698 N N . PHE A 1 91 ? 3.249 6.379 10.840 1.00 81.12 91 PHE A N 1
ATOM 699 C CA . PHE A 1 91 ? 2.171 6.592 11.792 1.00 81.12 91 PHE A CA 1
ATOM 700 C C . PHE A 1 91 ? 1.020 7.423 11.205 1.00 81.12 91 PHE A C 1
ATOM 702 O O . PHE A 1 91 ? -0.136 6.996 11.245 1.00 81.12 91 PHE A O 1
ATOM 709 N N . SER A 1 92 ? 1.329 8.589 10.634 1.00 83.00 92 SER A N 1
ATOM 710 C CA . SER A 1 92 ? 0.324 9.490 10.055 1.00 83.00 92 SER A CA 1
ATOM 711 C C . SER A 1 92 ? -0.510 8.802 8.969 1.00 83.00 92 SER A C 1
ATOM 713 O O . SER A 1 92 ? -1.742 8.893 8.986 1.00 83.00 92 SER A O 1
ATOM 715 N N . LYS A 1 93 ? 0.133 8.035 8.083 1.00 85.50 93 LYS A N 1
ATOM 716 C CA . LYS A 1 93 ? -0.541 7.297 7.009 1.00 85.50 93 LYS A CA 1
ATOM 717 C C . LYS A 1 93 ? -1.390 6.136 7.531 1.00 85.50 93 LYS A C 1
ATOM 719 O O . LYS A 1 93 ? -2.531 5.975 7.098 1.00 85.50 93 LYS A O 1
ATOM 724 N N . PHE A 1 94 ? -0.889 5.363 8.495 1.00 82.69 94 PHE A N 1
ATOM 725 C CA . PHE A 1 94 ? -1.651 4.275 9.119 1.00 82.69 94 PHE A CA 1
ATOM 726 C C . PHE A 1 94 ? -2.873 4.799 9.874 1.00 82.69 94 PHE A C 1
ATOM 728 O O . PHE A 1 94 ? -3.970 4.256 9.736 1.00 82.69 94 PHE A O 1
ATOM 735 N N . ARG A 1 95 ? -2.716 5.892 10.629 1.00 80.81 95 ARG A N 1
ATOM 736 C CA . ARG A 1 95 ? -3.826 6.545 11.328 1.00 80.81 95 ARG A CA 1
ATOM 737 C C . ARG A 1 95 ? -4.893 7.017 10.346 1.00 80.81 95 ARG A C 1
ATOM 739 O O . ARG A 1 95 ? -6.073 6.766 10.583 1.00 80.81 95 ARG A O 1
ATOM 746 N N . ALA A 1 96 ? -4.492 7.666 9.252 1.00 83.38 96 ALA A N 1
ATOM 747 C CA . ALA A 1 96 ? -5.417 8.098 8.210 1.00 83.38 96 ALA A CA 1
ATOM 748 C C . ALA A 1 96 ? -6.187 6.905 7.621 1.00 83.38 96 ALA A C 1
ATOM 750 O O . ALA A 1 96 ? -7.417 6.923 7.588 1.00 83.38 96 ALA A O 1
ATOM 751 N N . ALA A 1 97 ? -5.490 5.827 7.250 1.00 82.44 97 ALA A N 1
ATOM 752 C CA . ALA A 1 97 ? -6.118 4.624 6.712 1.00 82.44 97 ALA A CA 1
ATOM 753 C C . ALA A 1 97 ? -7.123 3.987 7.688 1.00 82.44 97 ALA A C 1
ATOM 755 O O . ALA A 1 97 ? -8.244 3.673 7.289 1.00 82.44 97 ALA A O 1
ATOM 756 N N . LEU A 1 98 ? -6.778 3.856 8.975 1.00 76.12 98 LEU A N 1
ATOM 757 C CA . LEU A 1 98 ? -7.699 3.320 9.985 1.00 76.12 98 LEU A CA 1
ATOM 758 C C . LEU A 1 98 ? -8.963 4.173 10.138 1.00 76.12 98 LEU A C 1
ATOM 760 O O . LEU A 1 98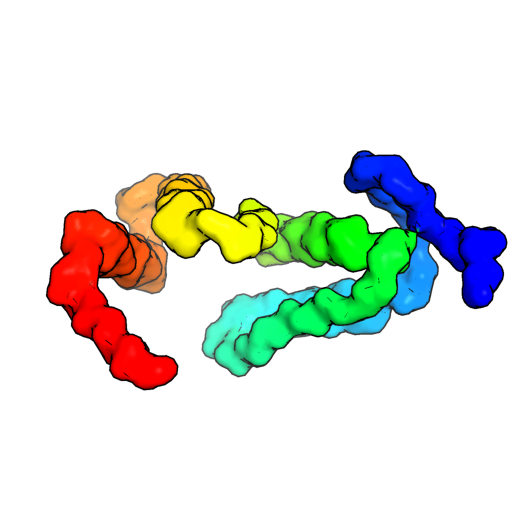 ? -10.061 3.628 10.244 1.00 76.12 98 LEU A O 1
ATOM 764 N N . LEU A 1 99 ? -8.827 5.502 10.129 1.00 74.88 99 LEU A N 1
ATOM 765 C CA . LEU A 1 99 ? -9.975 6.409 10.207 1.00 74.88 99 LEU A CA 1
ATOM 766 C C . LEU A 1 99 ? -10.869 6.316 8.962 1.00 74.88 99 LEU A C 1
ATOM 768 O O . LEU A 1 99 ? -12.088 6.433 9.079 1.00 74.88 99 LEU A O 1
ATOM 772 N N . HIS A 1 100 ? -10.288 6.043 7.793 1.00 75.00 100 HIS A N 1
ATOM 773 C CA . HIS A 1 100 ? -11.037 5.833 6.554 1.00 75.00 100 HIS A CA 1
ATOM 774 C C . HIS A 1 100 ? -11.781 4.488 6.492 1.00 75.00 100 HIS A C 1
ATOM 776 O O . HIS A 1 100 ? -12.783 4.390 5.783 1.00 75.00 100 HIS A O 1
ATOM 782 N N . ILE A 1 101 ? -11.340 3.456 7.220 1.00 72.06 101 ILE A N 1
ATOM 783 C CA . ILE A 1 101 ? -11.884 2.090 7.104 1.00 72.06 101 ILE A CA 1
ATOM 784 C C . ILE A 1 101 ? -13.288 1.931 7.724 1.00 72.06 101 ILE A C 1
ATOM 786 O O . ILE A 1 101 ? -13.995 0.992 7.369 1.00 72.06 101 ILE A O 1
ATOM 790 N N . SER A 1 102 ? -13.759 2.832 8.595 1.00 59.06 102 SER A N 1
ATOM 791 C CA . SER A 1 102 ? -15.196 3.026 8.915 1.00 59.06 102 SER A CA 1
ATOM 792 C C . SER A 1 102 ? -15.393 4.020 10.070 1.00 59.06 102 SER A C 1
ATOM 794 O O . SER A 1 102 ? -14.464 4.261 10.840 1.00 59.06 102 SER A O 1
ATOM 796 N N . PRO A 1 103 ? -16.613 4.557 10.283 1.00 60.94 103 PRO A N 1
ATOM 797 C CA . PRO A 1 103 ? -16.937 5.282 11.510 1.00 60.94 103 PRO A CA 1
ATOM 798 C C . PRO A 1 103 ? -16.730 4.383 12.738 1.00 60.94 103 PRO A C 1
ATOM 800 O O . PRO A 1 103 ? -17.215 3.250 12.743 1.00 60.94 103 PRO A O 1
ATOM 803 N N . ARG A 1 104 ? -16.090 4.897 13.804 1.00 59.91 104 ARG A N 1
ATOM 804 C CA . ARG A 1 104 ? -15.749 4.157 15.050 1.00 59.91 104 ARG A CA 1
ATOM 805 C C . ARG A 1 104 ? -16.905 3.321 15.627 1.00 59.91 104 ARG A C 1
ATOM 807 O O . ARG A 1 104 ? -16.681 2.294 16.261 1.00 59.91 104 ARG A O 1
ATOM 814 N N . ARG A 1 105 ? -18.152 3.740 15.384 1.00 56.59 105 ARG A N 1
ATOM 815 C CA . ARG A 1 105 ? -19.385 3.071 15.832 1.00 56.59 105 ARG A CA 1
ATOM 816 C C . ARG A 1 105 ? -19.670 1.730 15.132 1.00 56.59 105 ARG A C 1
ATOM 818 O O . ARG A 1 105 ? -20.419 0.933 15.680 1.00 56.59 105 ARG A O 1
ATOM 825 N N . ARG A 1 106 ? -19.072 1.462 13.962 1.00 62.53 106 ARG A N 1
ATOM 826 C CA . ARG A 1 106 ? -19.205 0.204 13.194 1.00 62.53 106 ARG A CA 1
ATOM 827 C C . ARG A 1 106 ? -17.920 -0.629 13.152 1.00 62.53 106 ARG A C 1
ATOM 829 O O . ARG A 1 106 ? -17.807 -1.534 12.331 1.00 62.53 106 ARG A O 1
ATOM 836 N N . TRP A 1 107 ? -16.940 -0.319 13.999 1.00 75.06 107 TRP A N 1
ATOM 837 C CA . TRP A 1 107 ? -15.700 -1.087 14.040 1.00 75.06 107 TRP A CA 1
ATOM 838 C C . TRP A 1 107 ? -15.965 -2.497 14.564 1.00 75.06 107 TRP A C 1
ATOM 840 O O . TRP A 1 107 ? -16.545 -2.674 15.638 1.00 75.06 107 TRP A O 1
ATOM 850 N N . SER A 1 108 ? -15.515 -3.494 13.802 1.00 74.56 108 SER A N 1
ATOM 851 C CA . SER A 1 108 ? -15.380 -4.859 14.302 1.00 74.56 108 SER A CA 1
ATOM 852 C C . SER A 1 108 ? -14.334 -4.902 15.423 1.00 74.56 108 SER A C 1
ATOM 854 O O . SER A 1 108 ? -13.499 -4.001 15.541 1.00 74.56 108 SER A O 1
ATOM 856 N N . GLU A 1 109 ? -14.338 -5.955 16.243 1.00 79.00 109 GLU A N 1
ATOM 857 C CA . GLU A 1 109 ? -13.312 -6.152 17.283 1.00 79.00 109 GLU A CA 1
ATOM 858 C C . GLU A 1 109 ? -11.890 -6.102 16.710 1.00 79.00 109 GLU A C 1
ATOM 860 O O . GLU A 1 109 ? -11.015 -5.456 17.279 1.00 79.00 109 GLU A O 1
ATOM 865 N N . ARG A 1 110 ? -11.682 -6.671 15.515 1.00 72.75 110 ARG A N 1
ATOM 866 C CA . ARG A 1 110 ? -10.397 -6.611 14.801 1.00 72.75 110 ARG A CA 1
ATOM 867 C C . ARG A 1 110 ? -9.963 -5.180 14.475 1.00 72.75 110 ARG A C 1
ATOM 869 O O . ARG A 1 110 ? -8.787 -4.861 14.614 1.00 72.75 110 ARG A O 1
ATOM 876 N N . ALA A 1 111 ? -10.893 -4.316 14.066 1.00 74.06 111 ALA A N 1
ATOM 877 C CA . ALA A 1 111 ? -10.587 -2.915 13.777 1.00 74.06 111 ALA A CA 1
ATOM 878 C C . ALA A 1 111 ? -10.243 -2.124 15.052 1.00 74.06 111 ALA A C 1
ATOM 880 O O . ALA A 1 111 ? -9.344 -1.285 15.024 1.00 74.06 111 ALA A O 1
ATOM 881 N N . ARG A 1 112 ? -10.904 -2.425 16.182 1.00 77.25 112 ARG A N 1
ATOM 882 C CA . ARG A 1 112 ? -10.544 -1.845 17.488 1.00 77.25 112 ARG A CA 1
ATOM 883 C C . ARG A 1 112 ? -9.148 -2.273 17.924 1.00 77.25 112 ARG A C 1
ATOM 885 O O . ARG A 1 112 ? -8.333 -1.407 18.224 1.00 77.25 112 ARG A O 1
ATOM 892 N N . HIS A 1 113 ? -8.853 -3.569 17.855 1.00 79.00 113 HIS A N 1
ATOM 893 C CA . HIS A 1 113 ? -7.539 -4.097 18.208 1.00 79.00 113 HIS A CA 1
ATOM 894 C C . HIS A 1 113 ? -6.420 -3.490 17.346 1.00 79.00 113 HIS A C 1
ATOM 896 O O . HIS A 1 113 ? -5.396 -3.059 17.868 1.00 79.00 113 HIS A O 1
ATOM 902 N N . ALA A 1 114 ? -6.633 -3.353 16.031 1.00 76.25 114 ALA A N 1
ATOM 903 C CA . ALA A 1 114 ? -5.669 -2.697 15.146 1.00 76.25 114 ALA A CA 1
ATOM 904 C C . ALA A 1 114 ? -5.383 -1.235 15.554 1.00 76.25 114 ALA A C 1
ATOM 906 O O . ALA A 1 114 ? -4.240 -0.783 15.496 1.00 76.25 114 ALA A O 1
ATOM 907 N N . ALA A 1 115 ? -6.400 -0.494 16.001 1.00 75.00 115 ALA A N 1
ATOM 908 C CA . ALA A 1 115 ? -6.230 0.876 16.479 1.00 75.00 115 ALA A CA 1
ATOM 909 C C . ALA A 1 115 ? -5.564 0.975 17.858 1.00 75.00 115 ALA A C 1
ATOM 911 O O . ALA A 1 115 ? -4.839 1.938 18.106 1.00 75.00 115 ALA A O 1
ATOM 912 N N . GLU A 1 116 ? -5.782 0.005 18.744 1.00 78.00 116 GLU A N 1
ATOM 913 C CA . GLU A 1 116 ? -5.063 -0.102 20.019 1.00 78.00 116 GLU A CA 1
ATOM 914 C C . GLU A 1 116 ? -3.573 -0.361 19.789 1.00 78.00 116 GLU A C 1
ATOM 916 O O . GLU A 1 116 ? -2.747 0.360 20.343 1.00 78.00 116 GLU A O 1
ATOM 921 N N . VAL A 1 117 ? -3.227 -1.305 18.905 1.00 79.88 117 VAL A N 1
ATOM 922 C CA . VAL A 1 117 ? -1.832 -1.577 18.511 1.00 79.88 117 VAL A CA 1
ATOM 923 C C . VAL A 1 117 ? -1.183 -0.337 17.897 1.00 79.88 117 VAL A C 1
ATOM 925 O O . VAL A 1 117 ? -0.041 -0.009 18.211 1.00 79.88 117 VAL A O 1
ATOM 928 N N . LEU A 1 118 ? -1.911 0.405 17.056 1.00 71.00 118 LEU A N 1
ATOM 929 C CA . LEU A 1 118 ? -1.386 1.660 16.524 1.00 71.00 118 LEU A CA 1
ATOM 930 C C . LEU A 1 118 ? -1.169 2.696 17.638 1.00 71.00 118 LEU A C 1
ATOM 932 O O . LEU A 1 118 ? -0.176 3.413 17.621 1.00 71.00 118 LEU A O 1
ATOM 936 N N . SER A 1 119 ? -2.077 2.776 18.612 1.00 68.88 119 SER A N 1
ATOM 937 C CA . SER A 1 119 ? -1.979 3.733 19.722 1.00 68.88 119 SER A CA 1
ATOM 938 C C . SER A 1 119 ? -0.831 3.402 20.683 1.00 68.88 119 SER A C 1
ATOM 940 O O . SER A 1 119 ? -0.167 4.314 21.167 1.00 68.88 119 SER A O 1
ATOM 942 N N . SER A 1 120 ? -0.544 2.120 20.936 1.00 70.19 120 SER A N 1
ATOM 943 C CA . SER A 1 120 ? 0.619 1.720 21.740 1.00 70.19 120 SER A CA 1
ATOM 944 C C . SER A 1 120 ? 1.937 2.023 21.025 1.00 70.19 120 SER A C 1
ATOM 946 O O . SER A 1 120 ? 2.898 2.458 21.660 1.00 70.19 120 SER A O 1
ATOM 948 N N . PHE A 1 121 ? 1.966 1.892 19.696 1.00 68.12 121 PHE A N 1
ATOM 949 C CA . PHE A 1 121 ? 3.102 2.315 18.882 1.00 68.12 121 PHE A CA 1
ATOM 950 C C . PHE A 1 121 ? 3.352 3.833 18.972 1.00 68.12 121 PHE A C 1
ATOM 952 O O . PHE A 1 121 ? 4.504 4.245 19.064 1.00 68.12 121 PHE A O 1
ATOM 959 N N . VAL A 1 122 ? 2.300 4.666 19.037 1.00 62.12 122 VAL A N 1
ATOM 960 C CA . VAL A 1 122 ? 2.424 6.128 19.257 1.00 62.12 122 VAL A CA 1
ATOM 961 C C . VAL A 1 122 ? 3.110 6.447 20.574 1.00 62.12 122 VAL A C 1
ATOM 963 O O . VAL A 1 122 ? 4.090 7.184 20.586 1.00 62.12 122 VAL A O 1
ATOM 966 N N . LEU A 1 123 ? 2.638 5.849 21.671 1.00 61.47 123 LEU A N 1
ATOM 967 C CA . LEU A 1 123 ? 3.229 6.057 22.996 1.00 61.47 123 LEU A CA 1
ATOM 968 C C . LEU A 1 123 ? 4.713 5.661 23.030 1.00 61.47 123 LEU A C 1
ATOM 970 O O . LEU A 1 123 ? 5.498 6.260 23.761 1.00 61.47 123 LEU A O 1
ATOM 974 N N . SER A 1 124 ? 5.105 4.678 22.214 1.00 64.44 124 SER A N 1
ATOM 975 C CA . SER A 1 124 ? 6.501 4.269 22.064 1.00 64.44 124 SER A CA 1
ATOM 976 C C . SER A 1 124 ? 7.344 5.225 21.211 1.00 64.44 124 SER A C 1
ATOM 978 O O . SER A 1 124 ? 8.561 5.240 21.383 1.00 64.44 124 SER A O 1
ATOM 980 N N . ILE A 1 125 ? 6.749 5.981 20.283 1.00 59.34 125 ILE A N 1
ATOM 981 C CA . ILE A 1 125 ? 7.458 7.000 19.490 1.00 59.34 125 ILE A CA 1
ATOM 982 C C . ILE A 1 125 ? 7.673 8.266 20.325 1.00 59.34 125 ILE A C 1
ATOM 984 O O . ILE A 1 125 ? 8.755 8.847 20.272 1.00 59.34 125 ILE A O 1
ATOM 988 N N . ASP A 1 126 ? 6.675 8.658 21.120 1.00 57.38 126 ASP A N 1
ATOM 989 C CA . ASP A 1 126 ? 6.721 9.872 21.945 1.00 57.38 126 ASP A CA 1
ATOM 990 C C . ASP A 1 126 ? 7.608 9.720 23.199 1.00 57.38 126 ASP A C 1
ATOM 992 O O . ASP A 1 126 ? 7.949 10.713 23.841 1.00 57.38 126 ASP A O 1
ATOM 996 N N . ASN A 1 127 ? 8.028 8.493 23.540 1.00 51.47 127 ASN A N 1
ATOM 997 C CA . ASN A 1 127 ? 8.944 8.209 24.646 1.00 51.47 127 ASN A CA 1
ATOM 998 C C . ASN A 1 127 ? 10.208 7.454 24.173 1.00 51.47 127 ASN A C 1
ATOM 1000 O O . ASN A 1 127 ? 10.313 6.235 24.351 1.00 51.47 127 ASN A O 1
ATOM 1004 N N . PRO A 1 128 ? 11.204 8.155 23.596 1.00 51.84 128 PRO A N 1
ATOM 1005 C CA . PRO A 1 128 ? 12.437 7.536 23.101 1.00 51.84 128 PRO A CA 1
ATOM 1006 C C . PRO A 1 128 ? 13.300 6.886 24.201 1.00 51.84 128 PRO A C 1
ATOM 1008 O O . PRO A 1 128 ? 14.233 6.154 23.882 1.00 51.84 128 PRO A O 1
ATOM 1011 N N . ALA A 1 129 ? 12.992 7.093 25.488 1.00 51.22 129 ALA A N 1
ATOM 1012 C CA . ALA A 1 129 ? 13.740 6.524 26.612 1.00 51.22 129 ALA A CA 1
ATOM 1013 C C . ALA A 1 129 ? 13.503 5.015 26.838 1.00 51.22 129 ALA A C 1
ATOM 1015 O O . ALA A 1 129 ? 14.168 4.421 27.685 1.00 51.22 129 ALA A O 1
ATOM 1016 N N . LEU A 1 130 ? 12.583 4.374 26.101 1.00 47.41 130 LEU A N 1
ATOM 1017 C CA . LEU A 1 130 ? 12.296 2.940 26.256 1.00 47.41 130 LEU A CA 1
ATOM 1018 C C . LEU A 1 130 ? 13.172 2.009 25.394 1.00 47.41 130 LEU A C 1
ATOM 1020 O O . LEU A 1 130 ? 13.079 0.790 25.535 1.00 47.41 130 LEU A O 1
ATOM 1024 N N . PHE A 1 131 ? 14.038 2.557 24.536 1.00 45.91 131 PHE A N 1
ATOM 1025 C CA . PHE A 1 131 ? 15.033 1.787 23.788 1.00 45.91 131 PHE A CA 1
ATOM 1026 C C . PHE A 1 131 ? 16.439 2.232 24.200 1.00 45.91 131 PHE A C 1
ATOM 1028 O O . PHE A 1 131 ? 16.928 3.235 23.677 1.00 45.91 131 PHE A O 1
ATOM 1035 N N . PRO A 1 132 ? 17.131 1.518 25.110 1.00 38.25 132 PRO A N 1
ATOM 1036 C CA . PRO A 1 132 ? 18.558 1.733 25.264 1.00 38.25 132 PRO A CA 1
ATOM 1037 C C . PRO A 1 132 ? 19.212 1.381 23.928 1.00 38.25 132 PRO A C 1
ATOM 1039 O O . PRO A 1 132 ? 19.098 0.249 23.448 1.00 38.25 132 PRO A O 1
ATOM 1042 N N . SER A 1 133 ? 19.876 2.358 23.313 1.00 45.16 133 SER A N 1
ATOM 1043 C CA . SER A 1 133 ? 20.776 2.114 22.198 1.00 45.16 133 SER A CA 1
ATOM 1044 C C . SER A 1 133 ? 21.849 1.141 22.680 1.00 45.16 133 SER A C 1
ATOM 1046 O O . SER A 1 133 ? 22.799 1.504 23.372 1.00 45.16 133 SER A O 1
ATOM 1048 N N . ARG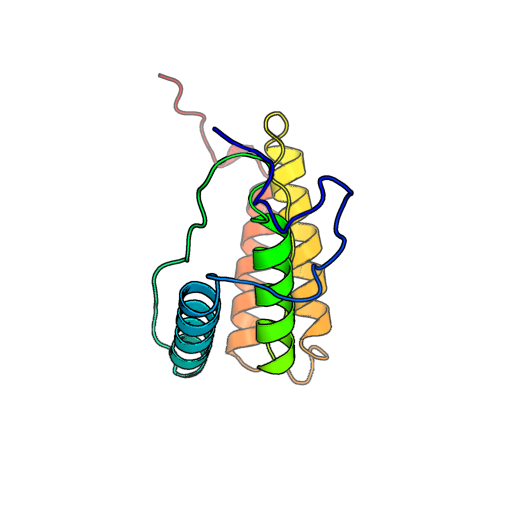 A 1 134 ? 21.699 -0.141 22.343 1.00 38.19 134 ARG A N 1
ATOM 1049 C CA . ARG A 1 134 ? 22.832 -1.060 22.390 1.00 38.19 134 ARG A CA 1
ATOM 1050 C C . ARG A 1 134 ? 23.737 -0.694 21.226 1.00 38.19 134 ARG A C 1
ATOM 1052 O O . ARG A 1 134 ? 23.594 -1.215 20.127 1.00 38.19 134 ARG A O 1
ATOM 1059 N N . GLY A 1 135 ? 24.616 0.265 21.492 1.00 44.03 135 GLY A N 1
ATOM 1060 C CA . GLY A 1 135 ? 25.846 0.419 20.745 1.00 44.03 135 GLY A CA 1
ATOM 1061 C C . GLY A 1 135 ? 26.727 -0.803 20.980 1.00 44.03 135 GLY A C 1
ATOM 1062 O O . GLY A 1 135 ? 26.949 -1.199 22.124 1.00 44.03 135 GLY A O 1
ATOM 1063 N N . THR A 1 136 ? 27.200 -1.373 19.880 1.00 38.56 136 THR A N 1
ATOM 1064 C CA . THR A 1 136 ? 28.490 -2.053 19.745 1.00 38.56 136 THR A CA 1
ATOM 1065 C C . THR A 1 136 ? 29.000 -1.737 18.356 1.00 38.56 136 THR A C 1
ATOM 1067 O O . THR A 1 136 ? 28.194 -1.939 17.417 1.00 38.56 136 THR A O 1
#

pLDDT: mean 73.02, std 15.56, range [38.19, 92.44]

Organism: NCBI:txid544580

InterPro domains:
  IPR027417 P-loop containing nucleoside triphosphate hydrolase [G3DSA:3.40.50.300] (19-109)
  IPR027417 P-loop containing nucleoside triphosphate hydrolase [SSF52540] (6-96)
  IPR041664 Orc1-like, AAA ATPase domain [PF13191] (19-115)

Secondary structure (DSSP, 8-state):
--GGG--S-SSTT---S--TT-HHHHHHHHHHHHHHHTT---PPP-----TTSSHHHHHHHHHHHHHHTT------PPPSS-HHHHHHHHHHHHHHHHHHT--GGG--HHHHHHHHHHHHHHHHHH-GGGS-----

Radius of gyration: 18.77 Å; chains: 1; bounding box: 48×28×54 Å